Protein AF-A0ABD6EXL2-F1 (afdb_monomer)

pLDDT: mean 88.61, std 16.18, range [40.81, 98.69]

InterPro domains:
  IPR001106 Aromatic amino acid lyase [PF00221] (1-51)
  IPR008948 L-Aspartase-like [SSF48557] (1-90)

Mean predicted aligned error: 7.58 Å

Sequence (116 aa):
MGGFAARKALKVIEHVEAVLAMELMAACQGMEFLKPLTSTAPLNAVYNLIRSVSPPLNEDRFMQPEIEAVIDLLRSGKVWEVVKPHLEEMRDMEELNPQALRSHAPSPTSATPYND

Structure (mmCIF, N/CA/C/O backbone):
data_AF-A0ABD6EXL2-F1
#
_entry.id   AF-A0ABD6EXL2-F1
#
loop_
_atom_site.group_PDB
_atom_site.id
_atom_site.type_symbol
_atom_site.label_atom_id
_atom_site.label_alt_id
_atom_site.label_comp_id
_atom_site.label_asym_id
_atom_site.label_entity_id
_atom_site.label_seq_id
_atom_site.pdbx_PDB_ins_code
_atom_site.Cartn_x
_atom_site.Cartn_y
_atom_site.Cartn_z
_atom_site.occupancy
_atom_site.B_iso_or_equiv
_atom_site.auth_seq_id
_atom_site.auth_comp_id
_atom_site.auth_asym_id
_atom_site.auth_atom_id
_atom_site.pdbx_PDB_model_num
ATOM 1 N N . MET A 1 1 ? 20.696 -24.665 14.511 1.00 75.50 1 MET A N 1
ATOM 2 C CA . MET A 1 1 ? 20.844 -23.218 14.223 1.00 75.50 1 MET A CA 1
ATOM 3 C C . MET A 1 1 ? 20.040 -22.743 12.999 1.00 75.50 1 MET A C 1
ATOM 5 O O . MET A 1 1 ? 19.356 -21.739 13.131 1.00 75.50 1 MET A O 1
ATOM 9 N N . GLY A 1 2 ? 19.997 -23.450 11.856 1.00 95.31 2 GLY A N 1
ATOM 10 C CA . GLY A 1 2 ? 19.251 -22.987 10.659 1.00 95.31 2 GLY A CA 1
ATOM 11 C C . GLY A 1 2 ? 17.717 -22.881 10.793 1.00 95.31 2 GLY A C 1
ATOM 12 O O . GLY A 1 2 ? 17.126 -21.903 10.346 1.00 95.31 2 GLY A O 1
ATOM 13 N N . GLY A 1 3 ? 17.059 -23.824 11.480 1.00 97.00 3 GLY A N 1
ATOM 14 C CA . GLY A 1 3 ? 15.590 -23.814 11.618 1.00 97.00 3 GLY A CA 1
ATOM 15 C C . GLY A 1 3 ? 15.020 -22.651 12.446 1.00 97.00 3 GLY A C 1
ATOM 16 O O . GLY A 1 3 ? 13.852 -22.298 12.305 1.00 97.00 3 GLY A O 1
ATOM 17 N N . PHE A 1 4 ? 15.824 -22.031 13.316 1.00 96.75 4 PHE A N 1
ATOM 18 C CA . PHE A 1 4 ? 15.421 -20.800 14.004 1.00 96.75 4 PHE A CA 1
ATOM 19 C C . PHE A 1 4 ? 15.622 -19.573 13.113 1.00 96.75 4 PHE A C 1
ATOM 21 O O . PHE A 1 4 ? 14.748 -18.713 13.067 1.00 96.75 4 PHE A O 1
ATOM 28 N N . ALA A 1 5 ? 16.725 -19.526 12.358 1.00 98.12 5 ALA A N 1
ATO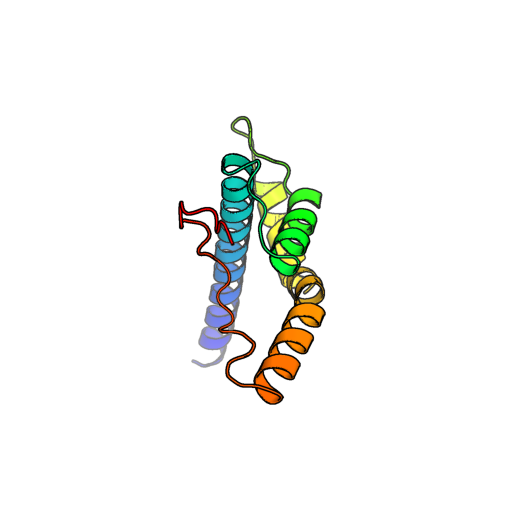M 29 C CA . ALA A 1 5 ? 16.999 -18.440 11.422 1.00 98.12 5 ALA A CA 1
ATOM 30 C C . ALA A 1 5 ? 15.878 -18.292 10.378 1.00 98.12 5 ALA A C 1
ATOM 32 O O . ALA A 1 5 ? 15.369 -17.190 10.200 1.00 98.12 5 ALA A O 1
ATOM 33 N N . ALA A 1 6 ? 15.423 -19.399 9.778 1.00 98.19 6 ALA A N 1
ATOM 34 C CA . ALA A 1 6 ? 14.327 -19.385 8.805 1.00 98.19 6 ALA A CA 1
ATOM 35 C C . ALA A 1 6 ? 13.012 -18.839 9.397 1.00 98.19 6 ALA A C 1
ATOM 37 O O . ALA A 1 6 ? 12.381 -17.964 8.811 1.00 98.19 6 ALA A O 1
ATOM 38 N N . ARG A 1 7 ? 12.625 -19.291 10.599 1.00 98.06 7 ARG A N 1
ATOM 39 C CA . ARG A 1 7 ? 11.403 -18.815 11.273 1.00 98.06 7 ARG A CA 1
ATOM 40 C C . ARG A 1 7 ? 11.491 -17.348 11.682 1.00 98.06 7 ARG A C 1
ATOM 42 O O . ARG A 1 7 ? 10.515 -16.619 11.551 1.00 98.06 7 ARG A O 1
ATOM 49 N N . LYS A 1 8 ? 12.658 -16.901 12.160 1.00 98.31 8 LYS A N 1
ATOM 50 C CA . LYS A 1 8 ? 12.888 -15.487 12.481 1.00 98.31 8 LYS A CA 1
ATOM 51 C C . LYS A 1 8 ? 12.792 -14.622 11.224 1.00 98.31 8 LYS A C 1
ATOM 53 O O . LYS A 1 8 ? 12.187 -13.561 11.295 1.00 98.31 8 LYS A O 1
ATOM 58 N N . ALA A 1 9 ? 13.368 -15.064 10.106 1.00 98.50 9 ALA A N 1
ATOM 59 C CA . ALA A 1 9 ? 13.287 -14.341 8.840 1.00 98.50 9 ALA A CA 1
ATOM 60 C C . ALA A 1 9 ? 11.831 -14.191 8.379 1.00 98.50 9 ALA A C 1
ATOM 62 O O . ALA A 1 9 ? 11.406 -13.075 8.099 1.00 98.50 9 ALA A O 1
ATOM 63 N N . LEU A 1 10 ? 11.046 -15.275 8.415 1.00 98.25 10 LEU A N 1
ATOM 64 C CA . LEU A 1 10 ? 9.618 -15.221 8.097 1.00 98.25 10 LEU A CA 1
ATOM 65 C C . LEU A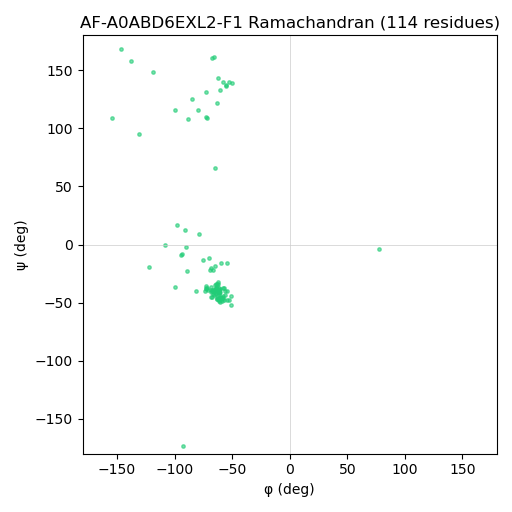 1 10 ? 8.871 -14.236 9.007 1.00 98.25 10 LEU A C 1
ATOM 67 O O . LEU A 1 10 ? 8.128 -13.391 8.522 1.00 98.25 10 LEU A O 1
ATOM 71 N N . LYS A 1 11 ? 9.148 -14.265 10.317 1.00 98.50 11 LYS A N 1
ATOM 72 C CA . LYS A 1 11 ? 8.511 -13.345 11.266 1.00 98.50 11 LYS A CA 1
ATOM 73 C C . LYS A 1 11 ? 8.856 -11.876 11.008 1.00 98.50 11 LYS A C 1
ATOM 75 O O . LYS A 1 11 ? 8.026 -10.999 11.214 1.00 98.50 11 LYS A O 1
ATOM 80 N N . VAL A 1 12 ? 10.085 -11.598 10.577 1.00 98.69 12 VAL A N 1
ATOM 81 C CA . VAL A 1 12 ? 10.494 -10.242 10.191 1.00 98.69 12 VAL A CA 1
ATOM 82 C C . VAL A 1 12 ? 9.750 -9.796 8.935 1.00 98.69 12 VAL A C 1
ATOM 84 O O . VAL A 1 12 ? 9.277 -8.667 8.912 1.00 98.69 12 VAL A O 1
ATOM 87 N N . ILE A 1 13 ? 9.598 -10.671 7.936 1.00 98.44 13 ILE A N 1
ATOM 88 C CA . ILE A 1 13 ? 8.833 -10.364 6.719 1.00 98.44 13 ILE A CA 1
ATOM 89 C C . ILE A 1 13 ? 7.383 -10.013 7.075 1.00 98.44 13 ILE A C 1
ATOM 91 O O . ILE A 1 13 ? 6.915 -8.960 6.659 1.00 98.44 13 ILE A O 1
ATOM 95 N N . GLU A 1 14 ? 6.725 -10.799 7.934 1.00 98.25 14 GLU A N 1
ATOM 96 C CA . GLU A 1 14 ? 5.363 -10.499 8.410 1.00 98.25 14 GLU A CA 1
ATOM 97 C C . GLU A 1 14 ? 5.247 -9.095 9.034 1.00 98.25 14 GLU A C 1
ATOM 99 O O . GLU A 1 14 ? 4.259 -8.395 8.829 1.00 98.25 14 GLU A O 1
ATOM 104 N N . HIS A 1 15 ? 6.252 -8.662 9.802 1.00 98.38 15 HIS A N 1
ATOM 105 C CA . HIS A 1 15 ? 6.254 -7.321 10.394 1.00 98.38 15 HIS A CA 1
ATOM 106 C C . HIS A 1 15 ? 6.503 -6.225 9.354 1.00 98.38 15 HIS A C 1
ATOM 108 O O . HIS A 1 15 ? 5.899 -5.159 9.438 1.00 98.38 15 HIS A O 1
ATOM 114 N N . VAL A 1 16 ? 7.389 -6.468 8.386 1.00 98.56 16 VAL A N 1
ATOM 115 C CA . VAL A 1 16 ? 7.682 -5.508 7.314 1.00 98.56 16 VAL A CA 1
ATOM 116 C C . VAL A 1 16 ? 6.457 -5.302 6.425 1.00 98.56 16 VAL A C 1
ATOM 118 O O . VAL A 1 16 ? 6.155 -4.165 6.085 1.00 98.56 16 VAL A O 1
ATOM 121 N N . GLU A 1 17 ? 5.708 -6.360 6.114 1.00 98.31 17 GLU A N 1
ATOM 122 C CA . GLU A 1 17 ? 4.435 -6.258 5.388 1.00 98.31 17 GLU A CA 1
ATOM 123 C C . GLU 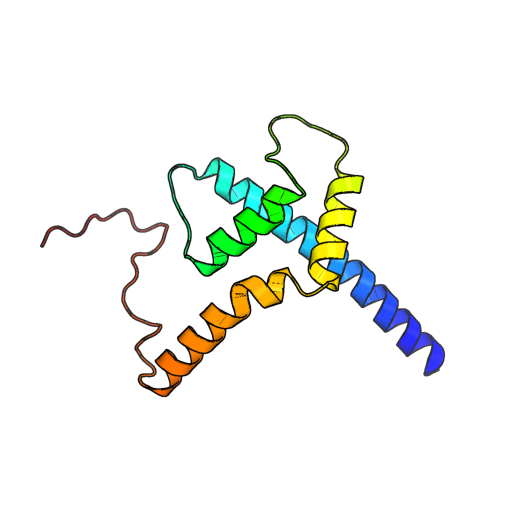A 1 17 ? 3.447 -5.327 6.105 1.00 98.31 17 GLU A C 1
ATOM 125 O O . GLU A 1 17 ? 2.842 -4.465 5.470 1.00 98.31 17 GLU A O 1
ATOM 130 N N . ALA A 1 18 ? 3.335 -5.440 7.433 1.00 98.31 18 ALA A N 1
ATOM 131 C CA . ALA A 1 18 ? 2.486 -4.556 8.228 1.00 98.31 18 ALA A CA 1
ATOM 132 C C . ALA A 1 18 ? 2.974 -3.097 8.214 1.00 98.31 18 ALA A C 1
ATOM 134 O O . ALA A 1 18 ? 2.165 -2.177 8.092 1.00 98.31 18 ALA A O 1
ATOM 135 N N . VAL A 1 19 ? 4.290 -2.869 8.307 1.00 98.56 19 VAL A N 1
ATOM 136 C CA . VAL A 1 19 ? 4.876 -1.519 8.213 1.00 98.56 19 VAL A CA 1
ATOM 137 C C . VAL A 1 19 ? 4.571 -0.888 6.855 1.00 98.56 19 VAL A C 1
ATOM 139 O O . VAL A 1 19 ? 4.080 0.238 6.813 1.00 98.56 19 VAL A O 1
ATOM 142 N N . LEU A 1 20 ? 4.790 -1.622 5.762 1.00 98.44 20 LEU A N 1
ATOM 143 C CA . LEU A 1 20 ? 4.525 -1.143 4.403 1.00 98.44 20 LEU A CA 1
ATOM 144 C C . LEU A 1 20 ? 3.033 -0.880 4.164 1.00 98.44 20 LEU A C 1
ATOM 146 O O . LEU A 1 20 ? 2.682 0.094 3.502 1.00 98.44 20 LEU A O 1
ATOM 150 N N . ALA A 1 21 ? 2.144 -1.705 4.725 1.00 98.44 21 ALA A N 1
ATOM 151 C CA . ALA A 1 21 ? 0.704 -1.473 4.657 1.00 98.44 21 ALA A CA 1
ATOM 152 C C . ALA A 1 21 ? 0.316 -0.138 5.309 1.00 98.44 21 ALA A C 1
ATOM 154 O O . ALA A 1 21 ? -0.372 0.679 4.695 1.00 98.44 21 ALA A O 1
ATOM 155 N N . MET A 1 22 ? 0.802 0.115 6.528 1.00 98.31 22 MET A N 1
ATOM 156 C CA . MET A 1 22 ? 0.534 1.364 7.246 1.00 98.31 22 MET A CA 1
ATOM 157 C C . MET A 1 22 ? 1.149 2.581 6.545 1.00 98.31 22 MET A C 1
ATOM 159 O O . MET A 1 22 ? 0.503 3.625 6.463 1.00 98.31 22 MET A O 1
ATOM 163 N N . GLU A 1 23 ? 2.361 2.451 6.003 1.00 98.69 23 GLU A N 1
ATOM 164 C CA . GLU A 1 23 ? 3.002 3.503 5.206 1.00 98.69 23 GLU A CA 1
ATOM 165 C C . GLU A 1 23 ? 2.160 3.855 3.976 1.00 98.69 23 GLU A C 1
ATOM 167 O O . GLU A 1 23 ? 1.902 5.030 3.711 1.00 98.69 23 GLU A O 1
ATOM 172 N N . LEU A 1 24 ? 1.656 2.847 3.263 1.00 98.12 24 LEU A N 1
ATOM 173 C CA . LEU A 1 24 ? 0.840 3.050 2.073 1.00 98.12 24 LEU A CA 1
ATOM 174 C C . LEU A 1 24 ? -0.509 3.708 2.399 1.00 98.12 24 LEU A C 1
ATOM 176 O O . LEU A 1 24 ? -0.948 4.610 1.681 1.00 98.12 24 LEU A O 1
ATOM 180 N N . MET A 1 25 ? -1.144 3.312 3.506 1.00 98.44 25 MET A N 1
ATOM 181 C CA . MET A 1 25 ? -2.354 3.966 4.018 1.00 98.44 25 MET A CA 1
ATOM 182 C C . MET A 1 25 ? -2.088 5.437 4.366 1.00 98.44 25 MET A C 1
ATOM 184 O O . MET A 1 25 ? -2.858 6.315 3.968 1.00 98.44 25 MET A O 1
ATOM 188 N N . ALA A 1 26 ? -0.981 5.723 5.058 1.00 98.31 26 ALA A N 1
ATOM 189 C CA . ALA A 1 26 ? -0.585 7.081 5.418 1.00 98.31 26 ALA A CA 1
ATOM 190 C C . ALA A 1 26 ? -0.276 7.937 4.179 1.00 98.31 26 ALA A C 1
ATOM 192 O O . ALA A 1 26 ? -0.718 9.083 4.100 1.00 98.31 26 ALA A O 1
ATOM 193 N N . ALA A 1 27 ? 0.407 7.379 3.177 1.00 98.25 27 ALA A N 1
ATOM 194 C CA . ALA A 1 27 ? 0.682 8.055 1.912 1.00 98.25 27 ALA A CA 1
ATOM 195 C C . ALA A 1 27 ? -0.612 8.387 1.150 1.00 98.25 27 ALA A C 1
ATOM 197 O O . ALA A 1 27 ? -0.794 9.522 0.706 1.00 98.25 27 ALA A O 1
ATOM 198 N N . CYS A 1 28 ? -1.555 7.441 1.067 1.00 98.00 28 CYS A N 1
ATOM 199 C CA . CYS A 1 28 ? -2.866 7.681 0.458 1.00 98.00 28 CYS A CA 1
ATOM 200 C C . CYS A 1 28 ? -3.664 8.747 1.218 1.00 98.00 28 CYS A C 1
ATOM 202 O O . CYS A 1 28 ? -4.399 9.522 0.606 1.00 98.00 28 CYS A O 1
ATOM 204 N N . GLN A 1 29 ? -3.522 8.817 2.544 1.00 98.06 29 GLN A N 1
ATOM 205 C CA . GLN A 1 29 ? -4.105 9.893 3.343 1.00 98.06 29 GLN A CA 1
ATOM 206 C C . GLN A 1 29 ? -3.431 11.241 3.079 1.00 98.06 29 GLN A C 1
ATOM 208 O O . GLN A 1 29 ? -4.129 12.238 2.918 1.00 98.06 29 GLN A O 1
ATOM 213 N N . GLY A 1 30 ? -2.106 11.275 2.936 1.00 97.75 30 GLY A N 1
ATOM 214 C CA . GLY A 1 30 ? -1.380 12.469 2.504 1.00 97.75 30 GLY A CA 1
ATOM 215 C C . GLY A 1 30 ? -1.877 12.997 1.155 1.00 97.75 30 GLY A C 1
ATOM 216 O O . GLY A 1 30 ? -2.072 14.200 1.002 1.00 97.75 30 GLY A O 1
ATOM 217 N N . MET A 1 31 ? -2.179 12.104 0.206 1.00 97.19 31 MET A N 1
ATOM 218 C CA . MET A 1 31 ? -2.779 12.484 -1.079 1.00 97.19 31 MET A CA 1
ATOM 219 C C . MET A 1 31 ? -4.168 13.129 -0.931 1.00 97.19 31 MET A C 1
ATOM 221 O O . MET A 1 31 ? -4.491 14.022 -1.709 1.00 97.19 31 MET A O 1
ATOM 225 N N . GLU A 1 32 ? -4.980 12.747 0.066 1.00 96.56 32 GLU A N 1
ATOM 226 C CA . GLU A 1 32 ? -6.258 13.437 0.345 1.00 96.56 32 GLU A CA 1
ATOM 227 C C . GLU A 1 32 ? -6.036 14.887 0.743 1.00 96.56 32 GLU A C 1
ATOM 229 O O . GLU A 1 32 ? -6.717 15.781 0.246 1.00 96.56 32 GLU A O 1
ATOM 234 N N . PHE A 1 33 ? -5.073 15.115 1.636 1.00 96.75 33 PHE A N 1
ATOM 235 C CA . PHE A 1 33 ? -4.780 16.440 2.171 1.00 96.75 33 PHE A CA 1
ATOM 236 C C . PHE A 1 33 ? -4.180 17.383 1.125 1.00 96.75 33 PHE A C 1
ATOM 238 O O . PHE A 1 33 ? -4.248 18.597 1.290 1.00 96.75 33 PHE A O 1
ATOM 245 N N . LEU A 1 34 ? -3.621 16.836 0.043 1.00 96.75 34 LEU A N 1
ATOM 246 C CA . LEU A 1 34 ? -3.051 17.599 -1.067 1.00 96.75 34 LEU A CA 1
ATOM 247 C C . LEU A 1 34 ? -4.057 17.913 -2.183 1.00 96.75 34 LEU A C 1
ATOM 249 O O . LEU A 1 34 ? -3.697 18.602 -3.139 1.00 96.75 34 LEU A O 1
ATOM 253 N N . LYS A 1 35 ? -5.310 17.448 -2.096 1.00 92.69 35 LYS A N 1
ATOM 254 C CA . LYS A 1 35 ? -6.332 17.769 -3.104 1.00 92.69 35 LYS A CA 1
ATOM 255 C C . LYS A 1 35 ? -6.470 19.297 -3.271 1.00 92.69 35 LYS A C 1
ATOM 257 O O . LYS A 1 35 ? -6.501 20.013 -2.271 1.00 92.69 35 LYS A O 1
ATOM 262 N N . PRO A 1 36 ? -6.566 19.813 -4.517 1.00 94.94 36 PRO A N 1
ATOM 263 C CA . PRO A 1 36 ? -6.868 19.093 -5.761 1.00 94.94 36 PRO A CA 1
ATOM 264 C C . PRO A 1 36 ? -5.646 18.566 -6.542 1.00 94.94 36 PRO A C 1
ATOM 266 O O . PRO A 1 36 ? -5.807 18.179 -7.697 1.00 94.94 36 PRO A O 1
ATOM 269 N N . LEU A 1 37 ? -4.438 18.553 -5.964 1.00 94.88 37 LEU A N 1
ATOM 270 C CA . LEU A 1 37 ? -3.260 18.010 -6.648 1.00 94.88 37 LEU A CA 1
ATOM 271 C C . LEU A 1 37 ? -3.435 16.516 -6.951 1.00 94.88 37 LEU A C 1
ATOM 273 O O . LEU A 1 37 ? -3.994 15.760 -6.155 1.00 94.88 37 LEU A O 1
ATOM 277 N N . THR A 1 38 ? -2.922 16.092 -8.103 1.00 90.12 38 THR A N 1
ATOM 278 C CA . THR A 1 38 ? -2.979 14.704 -8.576 1.00 90.12 38 THR A CA 1
ATOM 279 C C . THR A 1 38 ? -1.578 14.137 -8.753 1.00 90.12 38 THR A C 1
ATOM 281 O O . THR A 1 38 ? -0.655 14.867 -9.112 1.00 90.12 38 THR A O 1
ATOM 284 N N . SER A 1 39 ? -1.423 12.828 -8.546 1.00 92.81 39 SER A N 1
ATOM 285 C CA . SER A 1 39 ? -0.154 12.129 -8.771 1.00 92.81 39 SER A CA 1
ATOM 286 C C . SER A 1 39 ? -0.070 11.546 -10.189 1.00 92.81 39 SER A C 1
ATOM 288 O O . SER A 1 39 ? -0.944 11.780 -11.027 1.00 92.81 39 SER A O 1
ATOM 290 N N . THR A 1 40 ? 0.979 10.776 -10.468 1.00 93.62 40 THR A N 1
ATOM 291 C CA . THR A 1 40 ? 1.153 10.044 -11.728 1.00 93.62 40 THR A CA 1
ATOM 292 C C . THR A 1 40 ? 0.124 8.915 -11.876 1.00 93.62 40 THR A C 1
ATOM 294 O O . THR A 1 40 ? -0.461 8.450 -10.895 1.00 93.62 40 THR A O 1
ATOM 297 N N . ALA A 1 41 ? -0.088 8.441 -13.109 1.00 92.31 41 ALA A N 1
ATOM 298 C CA . ALA A 1 41 ? -1.012 7.344 -13.409 1.00 92.31 41 ALA A CA 1
ATOM 299 C C . ALA A 1 41 ? -0.811 6.080 -12.534 1.00 92.31 41 ALA A C 1
ATOM 301 O O . ALA A 1 41 ? -1.790 5.671 -11.903 1.00 92.31 41 ALA A O 1
ATOM 302 N N . PRO A 1 42 ? 0.405 5.498 -12.398 1.00 95.12 42 PRO A N 1
ATOM 303 C CA . PRO A 1 42 ? 0.605 4.320 -11.547 1.00 95.12 42 PRO A CA 1
ATOM 304 C C . PRO A 1 42 ? 0.282 4.586 -10.072 1.00 95.12 42 PRO A C 1
ATOM 306 O O . PRO A 1 42 ? -0.320 3.744 -9.409 1.00 95.12 42 PRO A O 1
ATOM 309 N N . LEU A 1 43 ? 0.629 5.768 -9.550 1.00 96.06 43 LEU A N 1
ATOM 310 C CA . LEU A 1 43 ? 0.366 6.113 -8.152 1.00 96.06 43 LEU A CA 1
ATOM 311 C C . LEU A 1 43 ? -1.122 6.358 -7.886 1.00 96.06 43 LEU A C 1
ATOM 313 O O . LEU A 1 43 ? -1.629 5.927 -6.854 1.00 96.06 43 LEU A O 1
ATOM 317 N N . ASN A 1 44 ? -1.849 6.973 -8.824 1.00 95.88 44 ASN A N 1
ATOM 318 C CA . ASN A 1 44 ? -3.305 7.106 -8.719 1.00 95.88 44 ASN A CA 1
ATOM 319 C C . ASN A 1 44 ? -4.001 5.738 -8.777 1.00 95.88 44 ASN A C 1
ATOM 321 O O . ASN A 1 44 ? -4.997 5.528 -8.087 1.00 95.88 44 ASN A O 1
ATOM 325 N N . ALA A 1 45 ? -3.477 4.791 -9.559 1.00 96.50 45 ALA A N 1
ATOM 326 C CA . ALA A 1 45 ? -4.016 3.439 -9.621 1.00 96.50 45 ALA A CA 1
ATOM 327 C C . ALA A 1 45 ? -3.836 2.692 -8.285 1.00 96.50 45 ALA A C 1
ATOM 329 O O . ALA A 1 45 ? -4.790 2.091 -7.785 1.00 96.50 45 ALA A O 1
ATOM 330 N N . VAL A 1 46 ? -2.660 2.806 -7.653 1.00 98.00 46 VAL A N 1
ATOM 331 C CA . VAL A 1 46 ? -2.425 2.280 -6.295 1.00 98.00 46 VAL A CA 1
ATOM 332 C C . VAL A 1 46 ? -3.322 2.974 -5.273 1.00 98.00 46 VAL A C 1
ATOM 334 O O . VAL A 1 46 ? -3.975 2.300 -4.482 1.00 98.00 46 VAL A O 1
ATOM 337 N N . TYR A 1 47 ? -3.415 4.304 -5.311 1.00 98.19 47 TYR A N 1
ATOM 338 C CA . TYR A 1 47 ? -4.294 5.068 -4.426 1.00 98.19 47 TYR A CA 1
ATOM 339 C C . TYR A 1 47 ? -5.748 4.583 -4.518 1.00 98.19 47 TYR A C 1
ATOM 341 O O . TYR A 1 47 ? -6.361 4.287 -3.494 1.00 98.19 47 TYR A O 1
ATOM 349 N N . ASN A 1 48 ? -6.281 4.406 -5.730 1.00 97.62 48 ASN A N 1
ATOM 350 C CA . ASN A 1 48 ? -7.642 3.906 -5.936 1.00 97.62 48 ASN A CA 1
ATOM 351 C C . ASN A 1 48 ? -7.825 2.484 -5.385 1.00 97.62 48 ASN A C 1
ATOM 353 O O . ASN A 1 48 ? -8.841 2.195 -4.750 1.00 97.62 48 ASN A O 1
ATOM 357 N N . LEU A 1 49 ? -6.835 1.605 -5.586 1.00 98.19 49 LEU A N 1
ATOM 358 C CA . LEU A 1 49 ? -6.852 0.252 -5.034 1.00 98.19 49 LEU A CA 1
ATOM 359 C C . LEU A 1 49 ? -6.915 0.283 -3.500 1.00 98.19 49 LEU A C 1
ATOM 361 O O . LEU A 1 49 ? -7.746 -0.401 -2.908 1.00 98.19 49 LEU A O 1
ATOM 365 N N . ILE A 1 50 ? -6.096 1.106 -2.848 1.00 98.19 50 ILE A N 1
ATOM 366 C CA . ILE A 1 50 ? -6.075 1.214 -1.384 1.00 98.19 50 ILE A CA 1
ATOM 367 C C . ILE A 1 50 ? -7.357 1.852 -0.851 1.00 98.19 50 ILE A C 1
ATOM 369 O O . ILE A 1 50 ? -7.921 1.362 0.127 1.00 98.19 50 ILE A O 1
ATOM 373 N N . ARG A 1 51 ? -7.900 2.866 -1.534 1.00 97.75 51 ARG A N 1
ATOM 374 C CA . ARG A 1 51 ? -9.186 3.482 -1.172 1.00 97.75 51 ARG A CA 1
ATOM 375 C C . 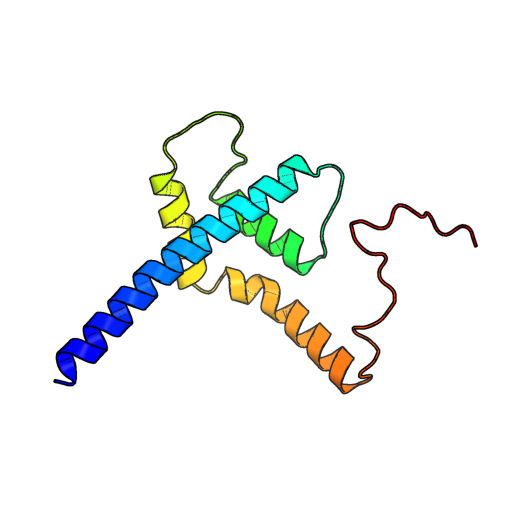ARG A 1 51 ? -10.388 2.556 -1.308 1.00 97.75 51 ARG A C 1
ATOM 377 O O . ARG A 1 51 ? -11.402 2.816 -0.666 1.00 97.75 51 ARG A O 1
ATOM 384 N N . SER A 1 52 ? -10.270 1.458 -2.056 1.00 97.88 52 SER A N 1
ATOM 385 C CA . SER A 1 52 ? -11.316 0.431 -2.108 1.00 97.88 52 SER A CA 1
ATOM 386 C C . SER A 1 52 ? -11.468 -0.364 -0.802 1.00 97.88 52 SER A C 1
ATOM 388 O O . SER A 1 52 ? -12.541 -0.913 -0.559 1.00 97.88 52 SER A O 1
ATOM 390 N N . VAL A 1 53 ? -10.431 -0.403 0.048 1.00 97.75 53 VAL A N 1
ATOM 391 C CA . VAL A 1 53 ? -10.431 -1.152 1.323 1.00 97.75 53 VAL A CA 1
ATOM 392 C C . VAL A 1 53 ? -10.158 -0.286 2.558 1.00 97.75 53 VAL A C 1
ATOM 394 O O . VAL A 1 53 ? -10.506 -0.689 3.663 1.00 97.75 53 VAL A O 1
ATOM 397 N N . SER A 1 54 ? -9.568 0.901 2.387 1.00 97.50 54 SER A N 1
ATOM 398 C CA . SER A 1 54 ? -9.299 1.870 3.452 1.00 97.50 54 SER A CA 1
ATOM 399 C C . SER A 1 54 ? -9.780 3.266 3.029 1.00 97.50 54 SER A C 1
ATOM 401 O O . SER A 1 54 ? -9.069 3.996 2.320 1.00 97.50 54 SER A O 1
ATOM 403 N N . PRO A 1 55 ? -11.007 3.664 3.412 1.00 96.94 55 PRO A N 1
ATOM 404 C CA . PRO A 1 55 ? -11.554 4.966 3.044 1.00 96.94 55 PRO A CA 1
ATOM 405 C C . PRO A 1 55 ? -10.767 6.120 3.695 1.00 96.94 55 PRO A C 1
ATOM 407 O O . PRO A 1 55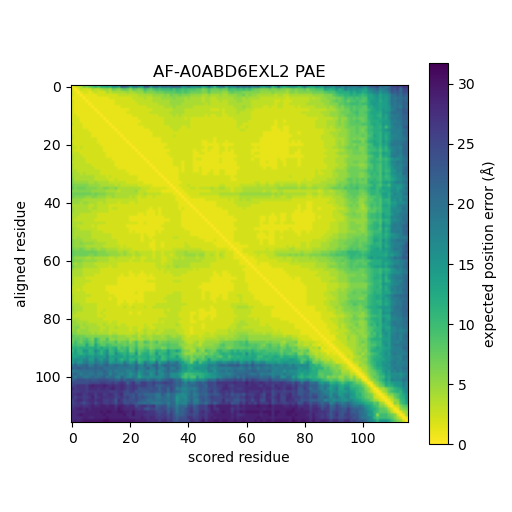 ? -10.066 5.907 4.689 1.00 96.94 55 PRO A O 1
ATOM 410 N N . PRO A 1 56 ? -10.874 7.361 3.180 1.00 97.38 56 PRO A N 1
ATOM 411 C CA . PRO A 1 56 ? -10.241 8.528 3.796 1.00 97.38 56 PRO A CA 1
ATOM 412 C C . PRO A 1 56 ? -10.550 8.644 5.292 1.00 97.38 56 PRO A C 1
ATOM 414 O O . PRO A 1 56 ? -11.666 8.368 5.745 1.00 97.38 56 PRO A O 1
ATOM 417 N N . LEU A 1 57 ? -9.543 9.013 6.079 1.00 96.31 57 LEU A N 1
ATOM 418 C CA . LEU A 1 57 ? -9.682 9.223 7.517 1.00 96.31 57 LEU A CA 1
ATOM 419 C C . LEU A 1 57 ? -10.095 10.677 7.774 1.00 96.31 57 LEU A C 1
ATOM 421 O O . LEU A 1 57 ? -9.295 11.586 7.570 1.00 96.31 57 LEU A O 1
ATOM 425 N N . ASN A 1 58 ? -11.352 10.880 8.177 1.00 94.50 58 ASN A N 1
ATOM 426 C CA . ASN A 1 58 ? -11.887 12.199 8.551 1.00 94.50 58 ASN A CA 1
ATOM 427 C C . ASN A 1 58 ? -11.921 12.391 10.073 1.00 94.50 58 ASN A C 1
ATOM 429 O O . ASN A 1 58 ? -11.679 13.484 10.568 1.00 94.50 58 ASN A O 1
ATOM 433 N N . GLU A 1 59 ? -12.216 11.314 10.795 1.00 95.94 59 GLU A N 1
ATOM 434 C CA . GLU A 1 59 ? -12.273 11.243 12.252 1.00 95.94 59 GLU A CA 1
ATOM 435 C C . GLU A 1 59 ? -11.620 9.933 12.697 1.00 95.94 59 GLU A C 1
ATOM 437 O O . GLU A 1 59 ? -11.540 8.976 11.914 1.00 95.94 59 GLU A O 1
ATOM 442 N N . ASP A 1 60 ? -11.174 9.887 13.950 1.00 96.56 60 ASP A N 1
ATOM 443 C CA . ASP A 1 60 ? -10.547 8.701 14.522 1.00 96.56 60 ASP A CA 1
ATOM 444 C C . ASP A 1 60 ? -11.511 7.511 14.521 1.00 96.56 60 ASP A C 1
ATOM 446 O O . ASP A 1 60 ? -12.665 7.596 14.946 1.00 96.56 60 ASP A O 1
ATOM 450 N N . ARG A 1 61 ? -11.013 6.361 14.064 1.00 96.75 61 ARG A N 1
ATOM 451 C CA . ARG A 1 61 ? -11.759 5.101 14.057 1.00 96.75 61 ARG A CA 1
ATOM 452 C C . ARG A 1 61 ? -10.841 3.913 14.293 1.00 96.75 61 ARG A C 1
ATOM 454 O O . ARG A 1 61 ? -9.620 4.014 14.220 1.00 96.75 61 ARG A O 1
ATOM 461 N N . PHE A 1 62 ? -11.439 2.758 14.552 1.00 97.38 62 PHE A N 1
ATOM 462 C CA . PHE A 1 62 ? -10.702 1.508 14.681 1.00 97.38 62 PHE A CA 1
ATOM 463 C C . PHE A 1 62 ? -10.189 1.035 13.313 1.00 97.38 62 PHE A C 1
ATOM 465 O O . PHE A 1 62 ? -10.971 0.595 12.475 1.00 97.38 62 PHE A O 1
ATOM 472 N N . MET A 1 63 ? -8.874 1.126 13.093 1.00 96.75 63 MET A N 1
ATOM 473 C CA . MET A 1 63 ? -8.251 0.880 11.784 1.00 96.75 63 MET A CA 1
ATOM 474 C C . MET A 1 63 ? -7.733 -0.549 11.578 1.00 96.75 63 MET A C 1
ATOM 476 O O . MET A 1 63 ? -7.367 -0.882 10.456 1.00 96.75 63 MET A O 1
ATOM 480 N N . GLN A 1 64 ? -7.708 -1.408 12.607 1.00 97.50 64 GLN A N 1
ATOM 481 C CA . GLN A 1 64 ? -7.160 -2.770 12.476 1.00 97.50 64 GLN A CA 1
ATOM 482 C C . GLN A 1 64 ? -7.744 -3.554 11.285 1.00 97.50 64 GLN A C 1
ATOM 484 O O . GLN A 1 64 ? -6.955 -4.153 10.561 1.00 97.50 64 GLN A O 1
ATOM 489 N N . PRO A 1 65 ? -9.069 -3.545 11.016 1.00 97.94 65 PRO A N 1
ATOM 490 C CA . PRO A 1 65 ? -9.623 -4.299 9.891 1.00 97.94 65 PRO A CA 1
ATOM 491 C C . PRO A 1 65 ? -9.118 -3.789 8.538 1.00 97.94 65 PRO A C 1
ATOM 493 O O . PRO A 1 65 ? -8.919 -4.573 7.617 1.00 97.94 65 PRO A O 1
ATOM 496 N N . GLU A 1 66 ? -8.882 -2.482 8.425 1.00 98.00 66 GLU A N 1
ATOM 497 C CA . GLU A 1 66 ? -8.345 -1.870 7.210 1.00 98.00 66 GLU A CA 1
ATOM 498 C C . GLU A 1 66 ? -6.859 -2.179 7.044 1.00 98.00 66 GLU A C 1
ATOM 500 O O . GLU A 1 66 ? -6.429 -2.491 5.939 1.00 98.00 66 GLU A O 1
ATOM 505 N N . ILE A 1 67 ? -6.087 -2.150 8.137 1.00 98.31 67 ILE A N 1
ATOM 506 C CA . ILE A 1 67 ? -4.667 -2.523 8.129 1.00 98.31 67 ILE A CA 1
ATOM 507 C C . ILE A 1 67 ? -4.509 -3.967 7.639 1.00 98.31 67 ILE A C 1
ATOM 509 O O . ILE A 1 67 ? -3.719 -4.210 6.730 1.00 98.31 67 ILE A O 1
ATOM 513 N N . GLU A 1 68 ? -5.291 -4.907 8.178 1.00 98.44 68 GLU A N 1
ATOM 514 C CA . GLU A 1 68 ? -5.272 -6.305 7.724 1.00 98.44 68 GLU A CA 1
ATOM 515 C C . GLU A 1 68 ? -5.677 -6.427 6.248 1.00 98.44 68 GLU A C 1
ATOM 517 O O . GLU A 1 68 ? -5.007 -7.113 5.479 1.00 98.44 68 GLU A O 1
ATOM 522 N N . ALA A 1 69 ? -6.703 -5.690 5.806 1.00 98.44 69 ALA A N 1
ATOM 523 C CA . ALA A 1 69 ? -7.111 -5.690 4.402 1.00 98.44 69 ALA A CA 1
ATOM 524 C C . ALA A 1 69 ? -6.005 -5.172 3.461 1.00 98.44 69 ALA A C 1
ATOM 526 O O . ALA A 1 69 ? -5.827 -5.708 2.365 1.00 98.44 69 ALA A O 1
ATOM 527 N N . VAL A 1 70 ? -5.236 -4.155 3.870 1.00 98.50 70 VAL A N 1
ATOM 528 C CA . VAL A 1 70 ? -4.091 -3.664 3.086 1.00 98.50 70 VAL A CA 1
ATOM 529 C C . VAL A 1 70 ? -2.929 -4.662 3.096 1.00 98.50 70 VAL A C 1
ATOM 531 O O . VAL A 1 70 ? -2.312 -4.874 2.050 1.00 98.50 70 VAL A O 1
ATOM 534 N N . ILE A 1 71 ? -2.648 -5.323 4.224 1.00 98.62 71 ILE A N 1
ATOM 535 C CA . ILE A 1 71 ? -1.653 -6.408 4.290 1.00 98.62 71 ILE A CA 1
ATOM 536 C C . ILE A 1 71 ? -2.032 -7.533 3.320 1.00 98.62 71 ILE A C 1
ATOM 538 O O . ILE A 1 71 ? -1.189 -7.990 2.544 1.00 98.62 71 ILE A O 1
ATOM 542 N N . ASP A 1 72 ? -3.300 -7.94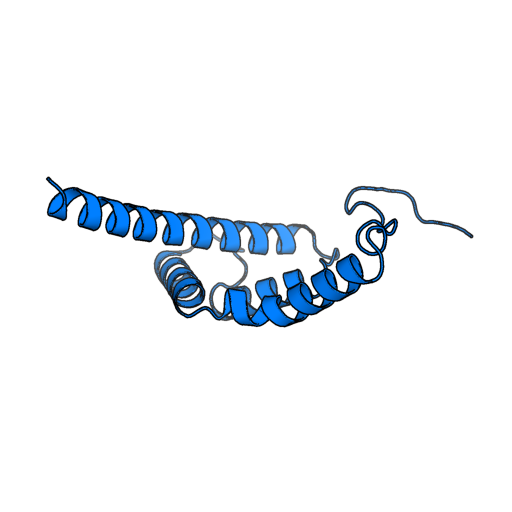0 3.302 1.00 98.38 72 ASP A N 1
ATOM 543 C CA . ASP A 1 72 ? -3.798 -8.967 2.387 1.00 98.38 72 ASP A CA 1
ATOM 544 C C . ASP A 1 72 ? -3.704 -8.526 0.920 1.00 98.38 72 ASP A C 1
ATOM 546 O O . ASP A 1 72 ? -3.334 -9.324 0.055 1.00 98.38 72 ASP A O 1
ATOM 550 N N . LEU A 1 73 ? -3.955 -7.246 0.617 1.00 97.94 73 LEU A N 1
ATOM 551 C CA . LEU A 1 73 ? -3.726 -6.697 -0.723 1.00 97.94 73 LEU A CA 1
ATOM 552 C C . LEU A 1 73 ? -2.255 -6.794 -1.140 1.00 97.94 73 LEU A C 1
ATOM 554 O O . LEU A 1 73 ? -1.983 -7.219 -2.267 1.00 97.94 73 LEU A O 1
ATOM 558 N N . LEU A 1 74 ? -1.317 -6.445 -0.255 1.00 97.62 74 LEU A N 1
ATOM 559 C CA . LEU A 1 74 ? 0.118 -6.566 -0.526 1.00 97.62 74 LEU A CA 1
ATOM 560 C C . LEU A 1 74 ? 0.512 -8.027 -0.775 1.00 97.62 74 LEU A C 1
ATOM 562 O O . LEU A 1 74 ? 1.133 -8.327 -1.795 1.00 97.62 74 LEU A O 1
ATOM 566 N N . ARG A 1 75 ? 0.082 -8.947 0.097 1.00 97.88 75 ARG A N 1
ATOM 567 C CA . ARG A 1 75 ? 0.351 -10.391 -0.030 1.00 97.88 75 ARG A CA 1
ATOM 568 C C . ARG A 1 75 ? -0.261 -11.010 -1.279 1.00 97.88 75 ARG A C 1
ATOM 570 O O . ARG A 1 75 ? 0.329 -11.912 -1.865 1.00 97.88 75 ARG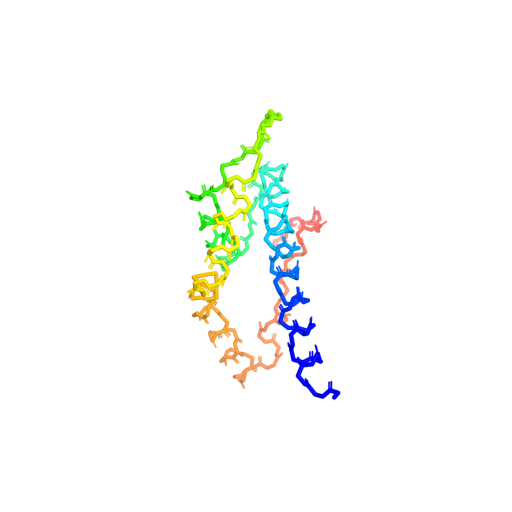 A O 1
ATOM 577 N N . SER A 1 76 ? -1.427 -10.523 -1.700 1.00 97.94 76 SER A N 1
ATOM 578 C CA . SER A 1 76 ? -2.084 -10.988 -2.924 1.00 97.94 76 SER A CA 1
ATOM 579 C C . SER A 1 76 ? -1.362 -10.562 -4.205 1.00 97.94 76 SER A C 1
ATOM 581 O O . SER A 1 76 ? -1.713 -11.040 -5.276 1.00 97.94 76 SER A O 1
ATOM 583 N N . GLY A 1 77 ? -0.384 -9.653 -4.119 1.00 97.44 77 GLY A N 1
ATOM 584 C CA . GLY A 1 77 ? 0.334 -9.127 -5.277 1.00 97.44 77 GLY A CA 1
ATOM 585 C C . GLY A 1 77 ? -0.437 -8.070 -6.071 1.00 97.44 77 GLY A C 1
ATOM 586 O O . GLY A 1 77 ? 0.140 -7.465 -6.967 1.00 97.44 77 GLY A O 1
ATOM 587 N N . LYS A 1 78 ? -1.692 -7.760 -5.722 1.00 97.62 78 LYS A N 1
ATOM 588 C CA . LYS A 1 78 ? -2.530 -6.797 -6.462 1.00 97.62 78 LYS A CA 1
ATOM 589 C C . LYS A 1 78 ? -1.905 -5.410 -6.590 1.00 97.62 78 LYS A C 1
ATOM 591 O O . LYS A 1 78 ? -2.022 -4.779 -7.635 1.00 97.62 78 LYS A O 1
ATOM 596 N N . VAL A 1 79 ? -1.217 -4.934 -5.548 1.00 97.38 79 VAL A N 1
ATOM 597 C CA . VAL A 1 79 ? -0.503 -3.645 -5.604 1.00 97.38 79 VAL A CA 1
ATOM 598 C C . VAL A 1 79 ? 0.582 -3.674 -6.684 1.00 97.38 79 VAL A C 1
ATOM 600 O O . VAL A 1 79 ? 0.710 -2.722 -7.448 1.00 97.38 79 VAL A O 1
ATOM 603 N N . TRP A 1 80 ? 1.318 -4.785 -6.789 1.00 97.50 80 TRP A N 1
ATOM 604 C CA . TRP A 1 80 ? 2.320 -4.992 -7.832 1.00 97.50 80 TRP A CA 1
ATOM 605 C C . TRP A 1 80 ? 1.684 -5.114 -9.221 1.00 97.50 80 TRP A C 1
ATOM 607 O O . TRP A 1 80 ? 2.145 -4.475 -10.160 1.00 97.50 80 TRP A O 1
ATOM 617 N N . GLU A 1 81 ? 0.604 -5.882 -9.355 1.00 97.62 81 GLU A N 1
ATOM 618 C CA . GLU A 1 81 ? -0.104 -6.073 -10.627 1.00 97.62 81 GLU A CA 1
ATOM 619 C C . GLU A 1 81 ? -0.602 -4.756 -11.226 1.00 97.62 81 GLU A C 1
ATOM 621 O O . GLU A 1 81 ? -0.520 -4.567 -12.437 1.00 97.62 81 GLU A O 1
ATOM 626 N N . VAL A 1 82 ? -1.065 -3.830 -10.383 1.00 96.94 82 VAL A N 1
ATOM 627 C CA . VAL A 1 82 ? -1.538 -2.511 -10.819 1.00 96.94 82 VAL A CA 1
ATOM 628 C C . VAL A 1 82 ? -0.407 -1.648 -11.382 1.00 96.94 82 VAL A C 1
ATOM 630 O O . VAL A 1 82 ? -0.613 -0.940 -12.364 1.00 96.94 82 VAL A O 1
ATOM 633 N N . VAL A 1 83 ? 0.790 -1.694 -10.791 1.00 96.31 83 VAL A N 1
ATOM 634 C CA . VAL A 1 83 ? 1.919 -0.855 -11.238 1.00 96.31 83 VAL A CA 1
ATOM 635 C C . VAL A 1 83 ? 2.769 -1.509 -12.320 1.00 96.31 83 VAL A C 1
ATOM 637 O O . VAL A 1 83 ? 3.443 -0.804 -13.067 1.00 96.31 83 VAL A O 1
ATOM 640 N N . LYS A 1 84 ? 2.746 -2.840 -12.421 1.00 95.81 84 LYS A N 1
ATOM 641 C CA . LYS A 1 84 ? 3.623 -3.612 -13.305 1.00 95.81 84 LYS A CA 1
ATOM 642 C C . LYS A 1 84 ? 3.589 -3.143 -14.770 1.00 95.81 84 LYS A C 1
ATOM 644 O O . LYS A 1 84 ? 4.676 -2.916 -15.295 1.00 95.81 84 LYS A O 1
ATOM 649 N N . PRO A 1 85 ? 2.426 -2.919 -15.418 1.00 94.62 85 PRO A N 1
ATOM 650 C CA . PRO A 1 85 ? 2.396 -2.453 -16.807 1.00 94.62 85 PRO A CA 1
ATOM 651 C C . PRO A 1 85 ? 3.090 -1.099 -16.991 1.00 94.62 85 PRO A C 1
ATOM 653 O O . PRO A 1 85 ? 3.811 -0.899 -17.961 1.00 94.62 85 PRO A O 1
ATOM 656 N N . HIS A 1 86 ? 2.926 -0.191 -16.024 1.00 91.38 86 HIS A N 1
ATOM 657 C CA . HIS A 1 86 ? 3.570 1.122 -16.047 1.00 91.38 86 HIS A CA 1
ATOM 658 C C . HIS A 1 86 ? 5.089 1.022 -15.862 1.00 91.38 86 HIS A C 1
ATOM 660 O O . HIS A 1 86 ? 5.831 1.787 -16.465 1.00 91.38 86 HIS A O 1
ATOM 666 N N . LEU A 1 87 ? 5.567 0.087 -15.036 1.00 87.75 87 LEU A N 1
ATOM 667 C CA . LEU A 1 87 ? 7.001 -0.129 -14.8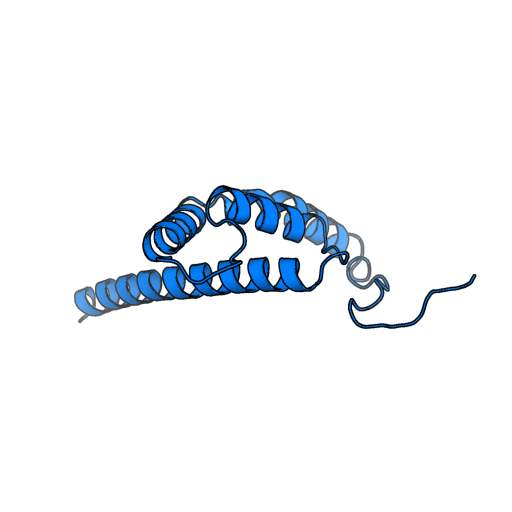30 1.00 87.75 87 LEU A CA 1
ATOM 668 C C . LEU A 1 87 ? 7.673 -0.788 -16.035 1.00 87.75 87 LEU A C 1
ATOM 670 O O . LEU A 1 87 ? 8.808 -0.442 -16.350 1.00 87.75 87 LEU A O 1
ATOM 674 N N . GLU A 1 88 ? 6.993 -1.725 -16.695 1.00 89.50 88 GLU A N 1
ATOM 675 C CA . GLU A 1 88 ? 7.472 -2.330 -17.941 1.00 89.50 88 GLU A CA 1
ATOM 676 C C . GLU A 1 88 ? 7.582 -1.266 -19.039 1.00 89.50 88 GLU A C 1
ATOM 678 O O . GLU A 1 88 ? 8.651 -1.115 -19.621 1.00 89.50 88 GLU A O 1
ATOM 683 N N . GLU A 1 89 ? 6.550 -0.433 -19.210 1.00 85.69 89 GLU A N 1
ATOM 684 C CA . GLU A 1 89 ? 6.581 0.713 -20.127 1.00 85.69 89 GLU A CA 1
ATOM 685 C C . GLU A 1 89 ? 7.736 1.679 -19.808 1.00 85.69 89 GLU A C 1
ATOM 687 O O . GLU A 1 89 ? 8.503 2.049 -20.695 1.00 85.69 89 GLU A O 1
ATOM 692 N N . MET A 1 90 ? 7.920 2.053 -18.536 1.00 82.19 90 MET A N 1
ATOM 693 C CA . MET A 1 90 ? 9.020 2.930 -18.116 1.00 82.19 90 MET A CA 1
ATOM 694 C C . MET A 1 90 ? 10.400 2.319 -18.389 1.00 82.19 90 MET A C 1
ATOM 696 O O . MET A 1 90 ? 11.312 3.045 -18.789 1.00 82.19 90 MET A O 1
ATOM 700 N N . ARG A 1 91 ? 10.562 1.006 -18.183 1.00 83.56 91 ARG A N 1
ATOM 701 C CA . ARG A 1 91 ? 11.826 0.308 -18.447 1.00 83.56 91 ARG A CA 1
ATOM 702 C C . ARG A 1 91 ? 12.122 0.256 -19.940 1.00 83.56 91 ARG A C 1
ATOM 704 O O . ARG A 1 91 ? 13.235 0.580 -20.338 1.00 83.56 91 ARG A O 1
ATOM 711 N N . ASP A 1 92 ? 11.126 -0.069 -20.757 1.00 85.19 92 ASP A N 1
ATOM 712 C CA . ASP A 1 92 ? 11.265 -0.091 -22.213 1.00 85.19 92 ASP A CA 1
ATOM 713 C C . ASP A 1 92 ? 11.634 1.309 -22.743 1.00 85.19 92 ASP A C 1
ATOM 715 O O . ASP A 1 92 ? 12.524 1.451 -23.585 1.00 85.19 92 ASP A O 1
ATOM 719 N N . MET A 1 93 ? 11.025 2.370 -22.196 1.00 76.69 93 MET A N 1
ATOM 720 C CA . MET A 1 93 ? 11.386 3.759 -22.509 1.00 76.69 93 MET A CA 1
ATOM 721 C C . MET A 1 93 ? 12.836 4.099 -22.130 1.00 76.69 93 MET A C 1
ATOM 723 O O . MET A 1 93 ? 13.514 4.786 -22.896 1.00 76.69 93 MET A O 1
ATOM 727 N N . GLU A 1 94 ? 13.313 3.641 -20.969 1.00 79.50 94 GLU A N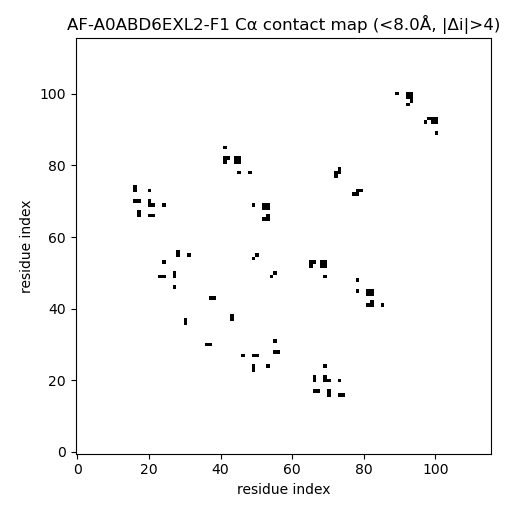 1
ATOM 728 C CA . GLU A 1 94 ? 14.694 3.849 -20.512 1.00 79.50 94 GLU A CA 1
ATOM 729 C C . GLU A 1 94 ? 15.710 3.093 -21.381 1.00 79.50 94 GLU A C 1
ATOM 731 O O . GLU A 1 94 ? 16.759 3.646 -21.719 1.00 79.50 94 GLU A O 1
ATOM 736 N N . GLU A 1 95 ? 15.386 1.865 -21.795 1.00 80.06 95 GLU A N 1
ATOM 737 C CA . GLU A 1 95 ? 16.211 1.058 -22.702 1.00 80.06 95 GLU A CA 1
ATOM 738 C C . GLU A 1 95 ? 16.333 1.706 -24.095 1.00 80.06 95 GLU A C 1
ATOM 740 O O . GLU A 1 95 ? 17.413 1.704 -24.690 1.00 80.06 95 GLU A O 1
ATOM 745 N N . LEU A 1 96 ? 15.254 2.313 -24.603 1.00 79.94 96 LEU A N 1
ATOM 746 C CA . LEU A 1 96 ? 15.237 3.051 -25.874 1.00 79.94 96 LEU A CA 1
ATOM 747 C C . LEU A 1 96 ? 15.963 4.403 -25.795 1.00 79.94 96 LEU A C 1
ATOM 749 O O . LEU A 1 96 ? 16.583 4.834 -26.771 1.00 79.94 96 LEU A O 1
ATOM 753 N N . ASN A 1 97 ? 15.872 5.092 -24.658 1.00 78.25 97 ASN A N 1
ATOM 754 C CA . ASN A 1 97 ? 16.527 6.372 -24.421 1.00 78.25 97 ASN A CA 1
ATOM 755 C C . ASN A 1 97 ? 16.768 6.580 -22.909 1.00 78.25 97 ASN A C 1
ATOM 757 O O . ASN A 1 97 ? 15.828 6.919 -22.186 1.00 78.25 97 ASN A O 1
ATOM 761 N N . PRO A 1 98 ? 18.024 6.513 -22.428 1.00 71.12 98 PRO A N 1
ATOM 762 C CA . PRO A 1 98 ? 18.359 6.690 -21.009 1.00 71.12 98 PRO A CA 1
ATOM 763 C C . PRO A 1 98 ? 17.960 8.052 -20.406 1.00 71.12 98 PRO A C 1
ATOM 765 O O . PRO A 1 98 ? 17.924 8.217 -19.185 1.00 71.12 98 PRO A O 1
ATOM 768 N N . GLN A 1 99 ? 17.662 9.053 -21.242 1.00 72.06 99 GLN A N 1
ATOM 769 C CA . GLN A 1 99 ? 17.148 10.358 -20.822 1.00 72.06 99 GLN A CA 1
ATOM 770 C C . GLN A 1 99 ? 15.612 10.447 -20.831 1.00 72.06 99 GLN A C 1
ATOM 772 O O . GLN A 1 99 ? 15.081 11.435 -20.326 1.00 72.06 99 GLN A O 1
ATOM 777 N N . ALA A 1 100 ? 14.880 9.451 -21.344 1.00 68.19 100 ALA A N 1
ATOM 778 C CA . ALA A 1 100 ? 13.419 9.497 -21.477 1.00 68.19 100 ALA A CA 1
ATOM 779 C C . ALA A 1 100 ? 12.697 9.638 -20.128 1.00 68.19 100 ALA A C 1
ATOM 781 O O . ALA A 1 100 ? 11.778 10.447 -20.000 1.00 68.19 100 ALA A O 1
ATOM 782 N N . LEU A 1 101 ? 13.166 8.933 -19.092 1.00 64.44 101 LEU A N 1
ATOM 783 C CA . LEU A 1 101 ? 12.634 9.058 -17.727 1.00 64.44 101 LEU A CA 1
ATOM 784 C C . LEU A 1 101 ? 13.079 10.346 -17.014 1.00 64.44 101 LEU A C 1
ATOM 786 O O . LEU A 1 101 ? 12.512 10.710 -15.987 1.00 64.44 101 LEU A O 1
ATOM 790 N N . ARG A 1 102 ? 14.079 11.056 -17.555 1.00 62.22 102 ARG A N 1
ATOM 791 C CA . ARG A 1 102 ? 14.583 12.341 -17.040 1.00 62.22 102 ARG A CA 1
ATOM 792 C C . ARG A 1 102 ? 14.005 13.545 -17.785 1.00 62.22 102 ARG A C 1
ATOM 794 O O . ARG A 1 102 ? 14.574 14.636 -17.701 1.00 62.22 102 ARG A O 1
ATOM 801 N N . SER A 1 103 ? 12.911 13.368 -18.528 1.00 56.81 103 SER A N 1
ATOM 802 C CA . SER A 1 103 ? 12.192 14.512 -19.089 1.00 56.81 103 SER A CA 1
ATOM 803 C C . SER A 1 103 ? 11.761 15.443 -17.947 1.00 56.81 103 SER A C 1
ATOM 805 O O . SER A 1 103 ? 11.431 14.976 -16.858 1.00 56.81 103 SER A O 1
ATOM 807 N N . HIS A 1 104 ? 11.866 16.758 -18.158 1.00 54.19 104 HIS A N 1
ATOM 808 C CA . HIS A 1 104 ? 11.591 17.809 -17.173 1.00 54.19 104 HIS A CA 1
ATOM 809 C C . HIS A 1 104 ? 10.110 17.838 -16.749 1.00 54.19 104 HIS A C 1
ATOM 811 O O . HIS A 1 104 ? 9.395 18.796 -17.029 1.00 54.19 104 HIS A O 1
ATOM 817 N N . ALA A 1 105 ? 9.628 16.797 -16.072 1.00 50.38 105 ALA A N 1
ATOM 818 C CA . ALA A 1 105 ? 8.388 16.873 -15.327 1.00 50.38 105 ALA A CA 1
ATOM 819 C C . ALA A 1 105 ? 8.604 17.921 -14.222 1.00 50.38 105 ALA A C 1
ATOM 821 O O . ALA A 1 105 ? 9.563 17.788 -13.450 1.00 50.38 105 ALA A O 1
ATOM 822 N N . PRO A 1 106 ? 7.793 18.993 -14.165 1.00 53.19 106 PRO A N 1
ATOM 823 C CA . PRO A 1 106 ? 7.929 19.986 -13.114 1.00 53.19 106 PRO A CA 1
ATOM 824 C C . PRO A 1 106 ? 7.828 19.280 -11.763 1.00 53.19 106 PRO A C 1
ATOM 826 O O . PRO A 1 106 ? 7.011 18.375 -11.575 1.00 53.19 106 PRO A O 1
ATOM 829 N N . SER A 1 107 ? 8.703 19.665 -10.834 1.00 49.41 107 SER A N 1
ATOM 830 C CA . SER A 1 107 ? 8.653 19.148 -9.471 1.00 49.41 107 SER A CA 1
ATOM 831 C C . SER A 1 107 ? 7.234 19.348 -8.920 1.00 49.41 107 SER A C 1
ATOM 833 O O . SER A 1 107 ? 6.677 20.434 -9.101 1.00 49.41 107 SER A O 1
ATOM 835 N N . PRO A 1 108 ? 6.661 18.387 -8.172 1.00 49.59 108 PRO A N 1
ATOM 836 C CA . PRO A 1 108 ? 5.383 18.582 -7.480 1.00 49.59 108 PRO A CA 1
ATOM 837 C C . PRO A 1 108 ? 5.373 19.811 -6.551 1.00 49.59 108 PRO A C 1
ATOM 839 O O . PRO A 1 108 ? 4.316 20.266 -6.130 1.00 49.59 108 PRO A O 1
ATOM 842 N N . THR A 1 109 ? 6.557 20.346 -6.226 1.00 53.22 109 THR A N 1
ATOM 843 C CA . THR A 1 109 ? 6.778 21.541 -5.403 1.00 53.22 109 THR A CA 1
ATOM 844 C C . THR A 1 109 ? 7.263 22.774 -6.178 1.00 53.22 109 THR A C 1
ATOM 846 O O . THR A 1 109 ? 7.486 23.816 -5.563 1.00 53.22 109 THR A O 1
ATOM 849 N N . SER A 1 110 ? 7.459 22.710 -7.502 1.00 52.59 110 SER A N 1
ATOM 850 C CA . SER A 1 110 ? 7.883 23.890 -8.270 1.00 52.59 110 SER A CA 1
ATOM 851 C C . SER A 1 110 ? 6.692 24.808 -8.550 1.00 52.59 110 SER A C 1
ATOM 853 O O . SER A 1 110 ? 5.773 24.437 -9.271 1.00 52.59 110 SER A O 1
ATOM 855 N N . ALA A 1 111 ? 6.731 26.020 -7.995 1.00 47.66 111 ALA A N 1
ATOM 856 C CA . ALA A 1 111 ? 5.663 27.022 -8.058 1.00 47.66 111 ALA A CA 1
ATOM 857 C C . ALA A 1 111 ? 5.571 27.810 -9.386 1.00 47.66 111 ALA A C 1
ATOM 859 O O . ALA A 1 111 ? 4.858 28.808 -9.455 1.00 47.66 111 ALA A O 1
ATOM 860 N N . THR A 1 112 ? 6.303 27.426 -10.431 1.00 46.94 112 THR A N 1
ATOM 861 C CA . THR A 1 112 ? 6.371 28.190 -11.688 1.00 46.94 112 THR A CA 1
ATOM 862 C C . THR A 1 112 ? 5.459 27.604 -12.766 1.00 46.94 112 THR A C 1
ATOM 864 O O . THR A 1 112 ? 5.734 26.494 -13.225 1.00 46.94 112 THR A O 1
ATOM 867 N N . PRO A 1 113 ? 4.426 28.336 -13.226 1.00 45.34 113 PRO A N 1
ATOM 868 C CA . PRO A 1 113 ? 3.760 28.020 -14.480 1.00 45.34 113 PRO A CA 1
ATOM 869 C C . PRO A 1 113 ? 4.690 28.400 -15.641 1.00 45.34 113 PRO A C 1
ATOM 871 O O . PRO A 1 113 ? 5.250 29.498 -15.663 1.00 45.34 113 PRO A O 1
ATOM 874 N N . TYR A 1 114 ? 4.880 27.485 -16.589 1.00 52.94 114 TYR A N 1
ATOM 875 C CA . TYR A 1 114 ? 5.556 27.783 -17.850 1.00 52.94 114 TYR A CA 1
ATOM 876 C C . TYR A 1 114 ? 4.598 28.628 -18.701 1.00 52.94 114 TYR A C 1
ATOM 878 O O . TYR A 1 114 ? 3.565 28.128 -19.138 1.00 52.94 114 TYR A O 1
ATOM 886 N N . ASN A 1 115 ? 4.911 29.910 -18.884 1.00 40.81 115 ASN A N 1
ATOM 887 C CA . ASN A 1 115 ? 4.441 30.637 -20.059 1.00 40.81 115 ASN A CA 1
ATOM 888 C C . ASN A 1 115 ? 5.449 30.355 -21.175 1.00 40.81 115 ASN A C 1
ATOM 890 O O . ASN A 1 115 ? 6.647 30.561 -20.958 1.00 40.81 115 ASN A O 1
ATOM 894 N N . ASP A 1 116 ? 4.945 29.869 -22.309 1.00 48.88 116 ASP A N 1
ATOM 895 C CA . ASP A 1 116 ? 5.668 29.799 -23.584 1.00 48.88 116 ASP A CA 1
ATOM 896 C C . ASP A 1 116 ? 6.175 31.184 -24.033 1.00 48.88 116 ASP A C 1
ATOM 898 O O . ASP A 1 116 ? 5.466 32.194 -23.786 1.00 48.88 116 ASP A O 1
#

Nearest PDB structures (foldseek):
  6v6h-assembly1_D  TM=9.867E-01  e=1.947E-05  Trypanosoma cruzi
  6v6h-assembly1_B  TM=9.869E-01  e=2.736E-05  Trypanosoma cruzi
  6v6h-assembly1_A  TM=9.868E-01  e=2.736E-05  Trypanosoma cruzi
  6v6h-assembly1_C  TM=9.869E-01  e=2.736E-05  Trypanosoma cruzi
  1b8f-assembly1_A  TM=9.578E-01  e=5.647E-03  Pseudomonas putida

Solvent-accessible surface area (backbone atoms only — not comparable to full-atom values): 6979 Å² total; per-residue (Å²): 119,67,77,57,52,56,54,52,51,53,54,50,50,60,51,50,45,49,51,52,28,53,51,51,52,51,51,47,46,51,49,61,76,48,57,92,61,79,76,55,72,53,56,46,51,47,40,53,59,48,45,74,65,44,66,84,81,88,66,95,71,90,51,66,71,34,47,52,49,41,32,50,39,56,74,67,39,53,60,53,62,65,34,44,66,56,51,53,54,52,48,55,42,32,76,78,33,82,56,60,81,65,54,88,69,76,54,100,81,58,90,72,80,85,78,132

Radius of gyration: 18.38 Å; Cα contacts (8 Å, |Δi|>4): 57; chains: 1; bounding box: 33×54×41 Å

Foldseek 3Di:
DVVVVVVVVVVVVLVVLLVVLVVLLVVLLVVVVPPPDDDDPLNVQLSVVLCVQRPHPPDDDDCVSSSVVSSVCVVVCVNVVSCVVVVVVVVVQCVVPVCSVVPCPDDPPDPDDDDD

Organism: NCBI:txid75299

Secondary structure (DSSP, 8-state):
-HHHHHHHHHHHHHHHHHHHHHHHHHHHHHHHHTTT----HHHHHHHHHHHTTS---SS----HHHHHHHHHHHHTTHHHHHHHHHHHHHHHHHHH-TTGGGS-PPPTT-------